Protein AF-A0A661XTK4-F1 (afdb_monomer_lite)

Radius of gyration: 31.0 Å; chains: 1; bounding box: 57×53×74 Å

Secondary structure (DSSP, 8-state):
----SS--HHHHHHHHHHHHHHHIIIIIIIHHHHH-----HHHHHHHHHHHHHHHH-HHHHHHHHHHHHHHHHHHHHHHHHHHHHHHIIIIIHHHHHHHHHHT--SS-------S----PPP---HHHHH---

pLDDT: mean 74.9, std 12.61, range [38.12, 97.19]

Structure (mmCIF, N/CA/C/O backbone):
data_AF-A0A661XTK4-F1
#
_entry.id   AF-A0A661XTK4-F1
#
loop_
_atom_site.group_PDB
_atom_site.id
_atom_site.type_symbol
_atom_site.label_atom_id
_atom_site.label_alt_id
_atom_site.label_comp_id
_atom_site.label_asym_id
_atom_site.label_entity_id
_atom_site.label_seq_id
_atom_site.pdbx_PDB_ins_code
_atom_site.Cartn_x
_atom_site.Cartn_y
_atom_site.Cartn_z
_atom_site.occupancy
_atom_site.B_iso_or_equiv
_atom_site.auth_seq_id
_atom_site.au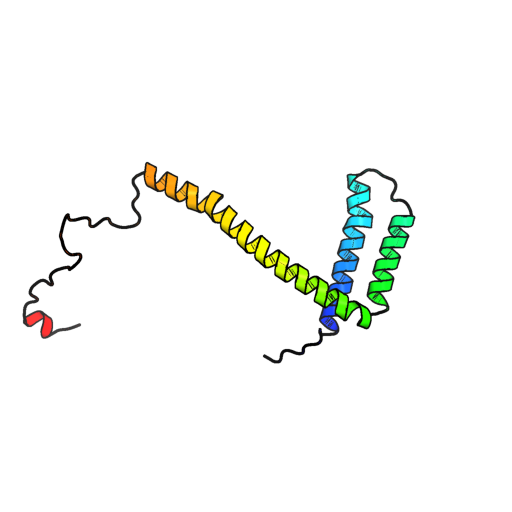th_comp_id
_atom_site.auth_asym_id
_atom_site.auth_atom_id
_atom_site.pdbx_PDB_model_num
ATOM 1 N N . MET A 1 1 ? -0.427 -26.730 -2.134 1.00 41.91 1 MET A N 1
ATOM 2 C CA . MET A 1 1 ? -0.250 -25.599 -3.071 1.00 41.91 1 MET A CA 1
ATOM 3 C C . MET A 1 1 ? 1.207 -25.591 -3.491 1.00 41.91 1 MET A C 1
ATOM 5 O O . MET A 1 1 ? 2.060 -25.278 -2.672 1.00 41.91 1 MET A O 1
ATOM 9 N N . ASN A 1 2 ? 1.489 -26.065 -4.704 1.00 38.12 2 ASN A N 1
ATOM 10 C CA . ASN A 1 2 ? 2.849 -26.241 -5.213 1.00 38.12 2 ASN A CA 1
ATOM 11 C C . ASN A 1 2 ? 3.473 -24.862 -5.453 1.00 38.12 2 ASN A C 1
ATOM 13 O O . ASN A 1 2 ? 3.114 -24.185 -6.412 1.00 38.12 2 ASN A O 1
ATOM 17 N N . GLN A 1 3 ? 4.364 -24.425 -4.564 1.00 47.53 3 GLN A N 1
ATOM 18 C CA . GLN A 1 3 ? 5.148 -23.215 -4.782 1.00 47.53 3 GLN A CA 1
ATOM 19 C C . GLN A 1 3 ? 6.305 -23.564 -5.716 1.00 47.53 3 GLN A C 1
ATOM 21 O O . GLN A 1 3 ? 7.330 -24.082 -5.279 1.00 47.53 3 GLN A O 1
ATOM 26 N N . ASN A 1 4 ? 6.129 -23.304 -7.011 1.00 53.16 4 ASN A N 1
ATOM 27 C CA . ASN A 1 4 ? 7.268 -23.193 -7.908 1.00 53.16 4 ASN A CA 1
ATOM 28 C C . ASN A 1 4 ? 8.043 -21.927 -7.502 1.00 53.16 4 ASN A C 1
ATOM 30 O O . ASN A 1 4 ? 7.471 -20.840 -7.532 1.00 53.16 4 ASN A O 1
ATOM 34 N N . PRO A 1 5 ? 9.334 -22.021 -7.140 1.00 64.12 5 PRO A N 1
ATOM 35 C CA . PRO A 1 5 ? 10.161 -20.860 -6.802 1.00 64.12 5 PRO A CA 1
ATOM 36 C C . PRO A 1 5 ? 10.541 -20.019 -8.033 1.00 64.12 5 PRO A C 1
ATOM 38 O O . PRO A 1 5 ? 11.329 -19.084 -7.914 1.00 64.12 5 PRO A O 1
ATOM 41 N N . LYS A 1 6 ? 10.008 -20.366 -9.211 1.00 63.50 6 LYS A N 1
ATOM 42 C CA . LYS A 1 6 ? 10.248 -19.694 -10.483 1.00 63.50 6 LYS A CA 1
ATOM 43 C C . LYS A 1 6 ? 8.930 -19.096 -10.978 1.00 63.50 6 LYS A C 1
ATOM 45 O O . LYS A 1 6 ? 7.940 -19.833 -11.008 1.00 63.50 6 LYS A O 1
ATOM 50 N N . PRO A 1 7 ? 8.902 -17.799 -11.321 1.00 66.44 7 PRO A N 1
ATOM 51 C CA . PRO A 1 7 ? 7.705 -17.155 -11.841 1.00 66.44 7 PRO A CA 1
ATOM 52 C C . PRO A 1 7 ? 7.249 -17.836 -13.133 1.00 66.44 7 PRO A C 1
ATOM 54 O O . PRO A 1 7 ? 8.074 -18.237 -13.956 1.00 66.44 7 PRO A O 1
ATOM 57 N N . ASP A 1 8 ? 5.934 -17.977 -13.295 1.00 76.50 8 ASP A N 1
ATOM 58 C CA . ASP A 1 8 ? 5.350 -18.540 -14.511 1.00 76.50 8 ASP A CA 1
ATOM 59 C C . ASP A 1 8 ? 5.594 -17.597 -15.703 1.00 76.50 8 ASP A C 1
ATOM 61 O O . ASP A 1 8 ? 5.536 -16.368 -15.568 1.00 76.50 8 ASP A O 1
ATOM 65 N N . GLU A 1 9 ? 5.842 -18.146 -16.896 1.00 72.88 9 GLU A N 1
ATOM 66 C CA . GLU A 1 9 ? 6.120 -17.334 -18.093 1.00 72.88 9 GLU A CA 1
ATOM 67 C C . GLU A 1 9 ? 4.966 -16.371 -18.410 1.00 72.88 9 GLU A C 1
ATOM 69 O O . GLU A 1 9 ? 5.175 -15.252 -18.889 1.00 72.88 9 GLU A O 1
ATOM 74 N N . THR A 1 10 ? 3.736 -16.782 -18.099 1.00 76.06 10 THR A N 1
ATOM 75 C CA . THR A 1 10 ? 2.532 -15.967 -18.269 1.00 76.06 10 THR A CA 1
ATOM 76 C C . THR A 1 10 ? 2.529 -14.744 -17.348 1.00 76.06 10 THR A C 1
ATOM 78 O O . THR A 1 10 ? 2.099 -13.663 -17.762 1.00 76.06 10 THR A O 1
ATOM 81 N N . GLU A 1 11 ? 3.007 -14.883 -16.108 1.00 75.38 11 GLU A N 1
ATOM 82 C CA . GLU A 1 11 ? 3.086 -13.781 -15.140 1.00 75.38 11 GLU A CA 1
ATOM 83 C C . GLU A 1 11 ? 4.139 -12.753 -15.552 1.00 75.38 11 GLU A C 1
ATOM 85 O O . GLU A 1 11 ? 3.863 -11.550 -15.527 1.00 75.38 11 GLU A O 1
ATOM 90 N N . LEU A 1 12 ? 5.301 -13.216 -16.022 1.00 76.56 12 LEU A N 1
ATOM 91 C CA . LEU A 1 12 ? 6.357 -12.353 -16.560 1.00 76.56 12 LEU A CA 1
ATOM 92 C C . LEU A 1 12 ? 5.865 -11.549 -17.774 1.00 76.56 12 LEU A C 1
ATOM 94 O O . LEU A 1 12 ? 6.093 -10.340 -17.848 1.00 76.56 12 LEU A O 1
ATOM 98 N N . ARG A 1 13 ? 5.128 -12.184 -18.698 1.00 75.88 13 ARG A N 1
ATOM 99 C CA . ARG A 1 13 ? 4.553 -11.507 -19.877 1.00 75.88 13 ARG A CA 1
ATOM 100 C C . ARG A 1 13 ? 3.505 -10.463 -19.496 1.00 75.88 13 ARG A C 1
ATOM 102 O O . ARG A 1 13 ? 3.535 -9.351 -20.021 1.00 75.88 13 ARG A O 1
ATOM 109 N N . LYS A 1 14 ? 2.597 -10.785 -18.568 1.00 80.25 14 LYS A N 1
ATOM 110 C CA . LYS A 1 14 ? 1.596 -9.827 -18.062 1.00 80.25 14 LYS A CA 1
ATOM 111 C C . LYS A 1 14 ? 2.261 -8.635 -17.379 1.00 80.25 14 LYS A C 1
ATOM 113 O O . LYS A 1 14 ? 1.860 -7.501 -17.624 1.00 80.25 14 LYS A O 1
ATOM 118 N N . PHE A 1 15 ? 3.293 -8.874 -16.571 1.00 77.88 15 PHE A N 1
ATOM 119 C CA . PHE A 1 15 ? 4.062 -7.813 -15.928 1.00 77.88 15 PHE A CA 1
ATOM 120 C C . PHE A 1 15 ? 4.764 -6.903 -16.947 1.00 77.88 15 PHE A C 1
ATOM 122 O O . PHE A 1 15 ? 4.691 -5.679 -16.826 1.00 77.88 15 PHE A O 1
ATOM 129 N N . ALA A 1 16 ? 5.392 -7.474 -17.97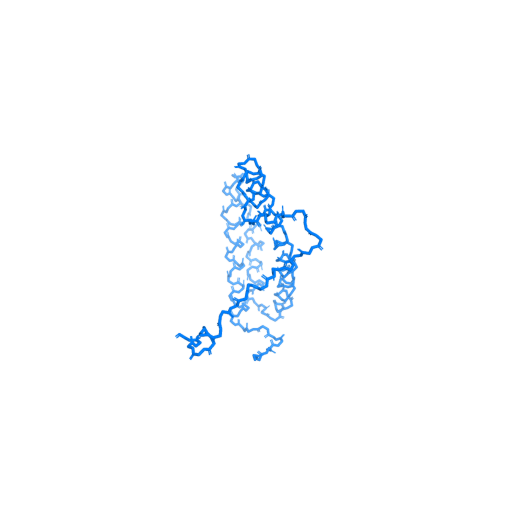8 1.00 75.06 16 ALA A N 1
ATOM 130 C CA . ALA A 1 16 ? 6.037 -6.703 -19.041 1.00 75.06 16 ALA A CA 1
ATOM 131 C C . ALA A 1 16 ? 5.025 -5.857 -19.839 1.00 75.06 16 ALA A C 1
ATOM 133 O O . ALA A 1 16 ? 5.269 -4.678 -20.084 1.00 75.06 16 ALA A O 1
ATOM 134 N N . LEU A 1 17 ? 3.854 -6.416 -20.172 1.00 80.25 17 LEU A N 1
ATOM 135 C CA . LEU A 1 17 ? 2.786 -5.687 -20.867 1.00 80.25 17 LEU A CA 1
ATOM 136 C C . LEU A 1 17 ? 2.204 -4.551 -20.017 1.00 80.25 17 LEU A C 1
ATOM 138 O O . LEU A 1 17 ? 2.061 -3.433 -20.506 1.00 80.25 17 LEU A O 1
ATOM 142 N N . LEU A 1 18 ? 1.893 -4.818 -18.744 1.00 82.25 18 LEU A N 1
ATOM 143 C CA . LEU A 1 18 ? 1.332 -3.817 -17.833 1.00 82.25 18 LEU A CA 1
ATOM 144 C C . LEU A 1 18 ? 2.328 -2.694 -17.538 1.00 82.25 18 LEU A C 1
ATOM 146 O O . LEU A 1 18 ? 1.951 -1.525 -17.569 1.00 82.25 18 LEU A O 1
ATOM 150 N N . SER A 1 19 ? 3.594 -3.031 -17.279 1.00 73.69 19 SER A N 1
ATOM 151 C CA . SER A 1 19 ? 4.634 -2.029 -17.025 1.00 73.69 19 SER A CA 1
ATOM 152 C C . SER A 1 19 ? 4.942 -1.208 -18.277 1.00 73.69 19 SER A C 1
ATOM 154 O O . SER A 1 19 ? 4.994 0.017 -18.191 1.00 73.69 19 SER A O 1
ATOM 156 N N . GLY A 1 20 ? 5.036 -1.841 -19.451 1.00 74.06 20 GLY A N 1
ATOM 157 C CA . GLY A 1 20 ? 5.172 -1.143 -20.730 1.00 74.06 20 GLY A CA 1
ATOM 158 C C . GLY A 1 20 ? 4.010 -0.183 -20.991 1.00 74.06 20 GLY A C 1
ATOM 159 O O . GLY A 1 20 ? 4.238 0.980 -21.321 1.00 74.06 20 GLY A O 1
ATOM 160 N N . PHE A 1 21 ? 2.771 -0.624 -20.760 1.00 83.44 21 PHE A N 1
ATOM 161 C CA . PHE A 1 21 ? 1.590 0.228 -20.901 1.00 83.44 21 PHE A CA 1
ATOM 162 C C . PHE A 1 21 ? 1.618 1.423 -19.938 1.00 83.44 21 PHE A C 1
ATOM 164 O O . PHE A 1 21 ? 1.390 2.553 -20.371 1.00 83.44 21 PHE A O 1
ATOM 171 N N . ILE A 1 22 ? 1.954 1.205 -18.659 1.00 78.75 22 ILE A N 1
ATOM 172 C CA . ILE A 1 22 ? 2.057 2.286 -17.665 1.00 78.75 22 ILE A CA 1
ATOM 173 C C . ILE A 1 22 ? 3.124 3.310 -18.070 1.00 78.75 22 ILE A C 1
ATOM 175 O O . ILE A 1 22 ? 2.904 4.511 -17.923 1.00 78.75 22 ILE A O 1
ATOM 179 N N . VAL A 1 23 ? 4.264 2.852 -18.599 1.00 74.00 23 VAL A N 1
ATOM 180 C CA . VAL A 1 23 ? 5.366 3.722 -19.027 1.00 74.00 23 VAL A CA 1
ATOM 181 C C . VAL A 1 23 ? 4.948 4.555 -20.234 1.00 74.00 23 VAL A C 1
ATOM 183 O O . VAL A 1 23 ? 5.151 5.767 -20.222 1.00 74.00 23 VAL A O 1
ATOM 186 N N . VAL A 1 24 ? 4.313 3.949 -21.241 1.00 75.62 24 VAL A N 1
ATOM 187 C CA . VAL A 1 24 ? 3.788 4.681 -22.406 1.00 75.62 24 VAL A CA 1
ATOM 188 C C . VAL A 1 24 ? 2.737 5.702 -21.978 1.00 75.62 24 VAL A C 1
ATOM 190 O O . VAL A 1 24 ? 2.770 6.843 -22.430 1.00 75.62 24 VAL A O 1
ATOM 193 N N . LEU A 1 25 ? 1.827 5.326 -21.081 1.00 81.19 25 LEU A N 1
ATOM 194 C CA . LEU A 1 25 ? 0.764 6.219 -20.634 1.00 81.19 25 LEU A CA 1
ATOM 195 C C . LEU A 1 25 ? 1.315 7.388 -19.807 1.00 81.19 25 LEU A C 1
ATOM 197 O O . LEU A 1 25 ? 0.956 8.533 -20.067 1.00 81.19 25 LEU A O 1
ATOM 201 N N . LEU A 1 26 ? 2.221 7.136 -18.858 1.00 73.88 26 LEU A N 1
ATOM 202 C CA . LEU A 1 26 ? 2.815 8.188 -18.028 1.00 73.88 26 LEU A CA 1
ATOM 203 C C . LEU A 1 26 ? 3.767 9.084 -18.822 1.00 73.88 26 LEU A C 1
ATOM 205 O O . LEU A 1 26 ? 3.603 10.301 -18.816 1.00 73.88 26 LEU A O 1
ATOM 209 N N . PHE A 1 27 ? 4.751 8.506 -19.509 1.00 69.56 27 PHE A N 1
ATOM 210 C CA . PHE A 1 27 ? 5.813 9.274 -20.167 1.00 69.56 27 PHE A CA 1
ATOM 211 C C . PHE A 1 27 ? 5.452 9.729 -21.582 1.00 69.56 27 PHE A C 1
ATOM 213 O O . PHE A 1 27 ? 5.951 10.759 -22.028 1.00 69.56 27 PHE A O 1
ATOM 220 N N . GLY A 1 28 ? 4.591 8.992 -22.284 1.00 68.12 28 GLY A N 1
ATOM 221 C CA . GLY A 1 28 ? 4.171 9.324 -23.646 1.00 68.12 28 GLY A CA 1
ATOM 222 C C . GLY A 1 28 ? 2.950 10.240 -23.716 1.00 68.12 28 GLY A C 1
ATOM 223 O O . GLY A 1 28 ? 2.842 11.008 -24.668 1.00 68.12 28 GLY A O 1
ATOM 224 N N . ILE A 1 29 ? 2.046 10.183 -22.730 1.00 70.56 29 ILE A N 1
ATOM 225 C CA . ILE A 1 29 ? 0.774 10.927 -22.766 1.00 70.56 29 ILE A CA 1
ATOM 226 C C . ILE A 1 29 ? 0.644 11.874 -21.573 1.00 70.56 29 ILE A C 1
ATOM 228 O O . ILE A 1 29 ? 0.506 13.079 -21.769 1.00 70.56 29 ILE A O 1
ATOM 232 N N . LEU A 1 30 ? 0.716 11.363 -20.340 1.00 74.75 30 LEU A N 1
ATOM 233 C CA . LEU A 1 30 ? 0.355 12.140 -19.153 1.00 74.75 30 LEU A CA 1
ATOM 234 C C . LEU A 1 30 ? 1.351 13.270 -18.854 1.00 74.75 30 LEU A C 1
ATOM 236 O O . LEU A 1 30 ? 0.932 14.397 -18.616 1.00 74.75 30 LEU A O 1
ATOM 240 N N . ILE A 1 31 ? 2.658 12.998 -18.896 1.00 69.50 31 ILE A N 1
ATOM 241 C CA . ILE A 1 31 ? 3.711 13.997 -18.643 1.00 69.50 31 ILE A CA 1
ATOM 242 C C . ILE A 1 31 ? 3.714 15.109 -19.707 1.00 69.50 31 ILE A C 1
ATOM 244 O O . ILE A 1 31 ? 3.703 16.278 -19.318 1.00 69.50 31 ILE A O 1
ATOM 248 N N . PRO A 1 32 ? 3.688 14.807 -21.021 1.00 70.19 32 PRO A N 1
ATOM 249 C CA . PRO A 1 32 ? 3.596 15.842 -22.051 1.00 70.19 32 PRO A CA 1
ATOM 250 C C . PRO A 1 32 ? 2.333 16.695 -21.927 1.00 70.19 32 PRO A C 1
ATOM 252 O O . PRO A 1 32 ? 2.389 17.901 -22.153 1.00 70.19 32 PRO A O 1
ATOM 255 N N . TRP A 1 33 ? 1.213 16.081 -21.527 1.00 70.19 33 TRP A N 1
ATOM 256 C CA . TRP A 1 33 ? -0.044 16.788 -21.298 1.00 70.19 33 TRP A CA 1
ATOM 257 C C . TRP A 1 33 ? 0.039 17.726 -20.092 1.00 70.19 33 TRP A C 1
ATO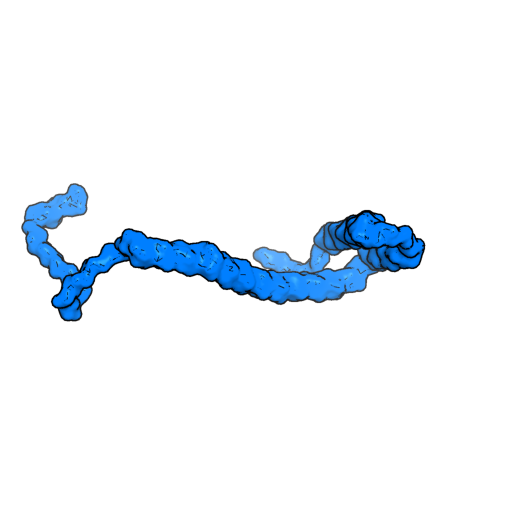M 259 O O . TRP A 1 33 ? -0.390 18.870 -20.179 1.00 70.19 33 TRP A O 1
ATOM 269 N N . ILE A 1 34 ? 0.585 17.263 -18.962 1.00 72.75 34 ILE A N 1
ATOM 270 C CA . ILE A 1 34 ? 0.584 18.039 -17.713 1.00 72.75 34 ILE A CA 1
ATOM 271 C C . ILE A 1 34 ? 1.591 19.199 -17.740 1.00 72.75 34 ILE A C 1
ATOM 273 O O . ILE A 1 34 ? 1.363 20.211 -17.084 1.00 72.75 34 ILE A O 1
ATOM 277 N N . PHE A 1 35 ? 2.706 19.052 -18.465 1.00 68.75 35 PHE A N 1
ATOM 278 C CA . PHE A 1 35 ? 3.785 20.044 -18.475 1.00 68.75 35 PHE A CA 1
ATOM 279 C C . PHE A 1 35 ? 3.784 20.963 -19.708 1.00 68.75 35 PHE A C 1
ATOM 281 O O . PHE A 1 35 ? 4.605 21.871 -19.752 1.00 68.75 35 PHE A O 1
ATOM 288 N N . GLU A 1 36 ? 2.917 20.743 -20.707 1.00 64.19 36 GLU A N 1
ATOM 289 C CA . GLU A 1 36 ? 2.898 21.477 -21.994 1.00 64.19 36 GLU A CA 1
ATOM 290 C C . GLU A 1 36 ? 4.271 21.563 -22.706 1.00 64.19 36 GLU A C 1
ATOM 292 O O . GLU A 1 36 ? 4.527 22.424 -23.549 1.00 64.19 36 GLU A O 1
ATOM 297 N N . ILE A 1 37 ? 5.187 20.641 -22.399 1.00 64.44 37 ILE A N 1
ATOM 298 C CA . ILE A 1 37 ? 6.505 20.555 -23.032 1.00 64.44 37 ILE A CA 1
ATOM 299 C C . ILE A 1 37 ? 6.374 19.667 -24.273 1.00 64.44 37 ILE A C 1
ATOM 301 O O . ILE A 1 37 ? 5.857 18.551 -24.190 1.00 64.44 37 ILE A O 1
ATOM 305 N N . LYS A 1 38 ? 6.900 20.113 -25.427 1.00 60.69 38 LYS A N 1
ATOM 306 C CA . LYS A 1 38 ? 7.109 19.232 -26.592 1.00 60.69 38 LYS A CA 1
ATOM 307 C C . LYS A 1 38 ? 7.962 18.055 -26.140 1.00 60.69 38 LYS A C 1
ATOM 309 O O . LYS A 1 38 ? 9.151 18.249 -25.905 1.00 60.69 38 LYS A O 1
ATOM 314 N N . ALA A 1 39 ? 7.359 16.875 -26.008 1.00 58.91 39 ALA A N 1
ATOM 315 C CA . ALA A 1 39 ? 8.034 15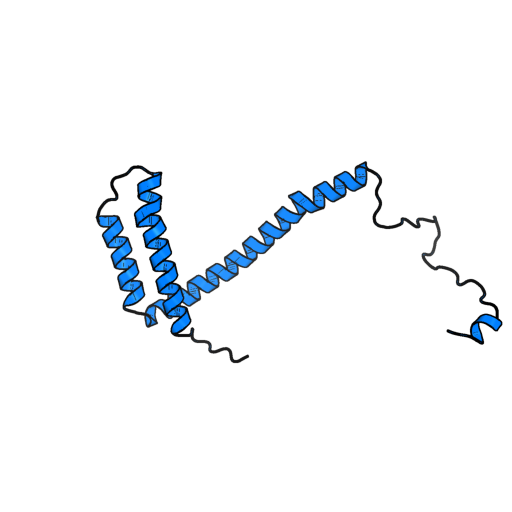.677 -25.527 1.00 58.91 39 ALA A CA 1
ATOM 316 C C . ALA A 1 39 ? 9.355 15.481 -26.297 1.00 58.91 39 ALA A C 1
ATOM 318 O O . ALA A 1 39 ? 9.308 15.196 -27.498 1.00 58.91 39 ALA A O 1
ATOM 319 N N . PRO A 1 40 ? 10.533 15.677 -25.672 1.00 66.50 40 PRO A N 1
ATOM 320 C CA . PRO A 1 40 ? 11.792 15.484 -26.372 1.00 66.50 40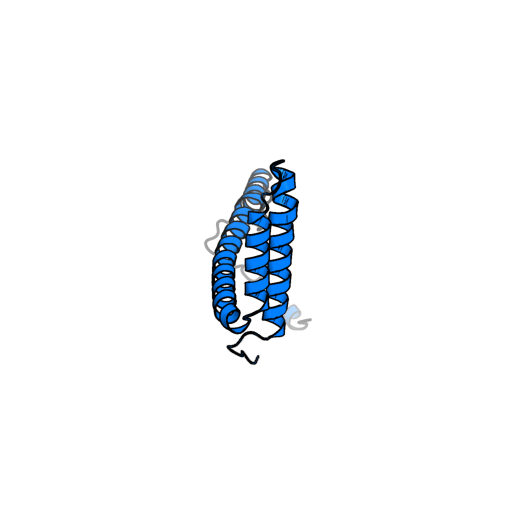 PRO A CA 1
ATOM 321 C C . PRO A 1 40 ? 11.868 14.043 -26.881 1.00 66.50 40 PRO A C 1
ATOM 323 O O . PRO A 1 40 ? 11.591 13.102 -26.139 1.00 66.50 40 PRO A O 1
ATOM 326 N N . LEU A 1 41 ? 12.266 13.866 -28.145 1.00 66.50 41 LEU A N 1
ATOM 327 C CA . LEU A 1 41 ? 12.385 12.556 -28.808 1.00 66.50 41 LEU A CA 1
ATOM 328 C C . LEU A 1 41 ? 13.214 11.551 -27.991 1.00 66.50 41 LEU A C 1
ATOM 330 O O . LEU A 1 41 ? 12.992 10.347 -28.069 1.00 66.50 41 LEU A O 1
ATOM 334 N N . TRP A 1 42 ? 14.133 12.037 -27.154 1.00 66.62 42 TRP A N 1
ATOM 335 C CA . TRP A 1 42 ? 14.932 11.191 -26.277 1.00 66.62 42 TRP A CA 1
ATOM 336 C C . TRP A 1 42 ? 14.108 10.469 -25.194 1.00 66.62 42 TRP A C 1
ATOM 338 O O . TRP A 1 42 ? 14.433 9.332 -24.868 1.00 66.62 42 TRP A O 1
ATOM 348 N N . LEU A 1 43 ? 12.996 11.043 -24.708 1.00 66.62 43 LEU A N 1
ATOM 349 C CA . LEU A 1 43 ? 12.066 10.349 -23.799 1.00 66.62 43 LEU A CA 1
ATOM 350 C C . LEU A 1 43 ? 11.393 9.157 -24.483 1.00 66.62 43 LEU A C 1
ATOM 352 O O . LEU A 1 43 ? 11.242 8.104 -23.868 1.00 66.62 43 LEU A O 1
ATOM 356 N N . TRP A 1 44 ? 11.047 9.296 -25.765 1.00 66.06 44 TRP A N 1
ATOM 357 C CA . TRP A 1 44 ? 10.517 8.194 -26.566 1.00 66.06 44 TRP A CA 1
ATOM 358 C C . TRP A 1 44 ? 11.563 7.102 -26.778 1.00 66.06 44 TRP A C 1
ATOM 360 O O . TRP A 1 44 ? 11.235 5.929 -26.651 1.00 66.06 44 TRP A O 1
ATOM 370 N N . VAL A 1 45 ? 12.827 7.465 -27.023 1.00 68.50 45 VAL A N 1
ATOM 371 C CA . VAL A 1 45 ? 13.933 6.497 -27.136 1.00 68.50 45 VAL A CA 1
ATOM 372 C C . VAL A 1 45 ? 14.176 5.771 -25.810 1.00 68.50 45 VAL A C 1
ATOM 374 O O . VAL A 1 45 ? 14.374 4.562 -25.818 1.00 68.50 45 VAL A O 1
ATOM 377 N N . ILE A 1 46 ? 14.109 6.465 -24.671 1.00 66.19 46 ILE A N 1
ATOM 378 C CA . ILE A 1 46 ? 14.254 5.856 -23.339 1.00 66.19 46 ILE A CA 1
ATOM 379 C C . ILE A 1 46 ? 13.090 4.904 -23.045 1.00 66.19 46 ILE A C 1
ATOM 381 O O . ILE A 1 46 ? 13.327 3.777 -22.610 1.00 66.19 46 ILE A O 1
ATOM 385 N N . ALA A 1 47 ? 11.852 5.315 -23.330 1.00 64.88 47 ALA A N 1
ATOM 386 C CA . ALA A 1 47 ? 10.673 4.467 -23.175 1.00 64.88 47 ALA A CA 1
ATOM 387 C C . ALA A 1 47 ? 10.742 3.234 -24.093 1.00 64.88 47 ALA A C 1
ATOM 389 O O . ALA A 1 47 ? 10.526 2.114 -23.634 1.00 64.88 47 ALA A O 1
ATOM 390 N N . LEU A 1 48 ? 11.117 3.418 -25.363 1.00 67.94 48 LEU A N 1
ATOM 391 C CA . LEU A 1 48 ? 11.264 2.335 -26.335 1.00 67.94 48 LEU A CA 1
ATOM 392 C C . LEU A 1 48 ? 12.399 1.376 -25.947 1.00 67.94 48 LEU A C 1
ATOM 394 O O . LEU A 1 48 ? 12.208 0.167 -26.020 1.00 67.94 48 LEU A O 1
ATOM 398 N N . CYS A 1 49 ? 13.542 1.888 -25.476 1.00 68.06 49 CYS A N 1
ATOM 399 C CA . CYS A 1 49 ? 14.633 1.071 -24.937 1.00 68.06 49 CYS A CA 1
ATOM 400 C C . CYS A 1 49 ? 14.170 0.246 -23.736 1.00 68.06 49 CYS A C 1
ATOM 402 O O . CYS A 1 49 ? 14.481 -0.938 -23.670 1.00 68.06 49 CYS A O 1
ATOM 404 N N . PHE A 1 50 ? 13.400 0.829 -22.813 1.00 64.88 50 PHE A N 1
ATOM 405 C CA . PHE A 1 50 ? 12.859 0.102 -21.660 1.00 64.88 50 PHE A CA 1
ATOM 406 C C . PHE A 1 50 ? 11.873 -0.998 -22.072 1.00 64.88 50 PHE A C 1
ATOM 408 O O . PHE A 1 50 ? 11.922 -2.103 -21.533 1.00 64.88 50 PHE A O 1
ATOM 415 N N . ILE A 1 51 ? 11.010 -0.720 -23.051 1.00 63.34 51 ILE A N 1
ATOM 416 C CA . ILE A 1 51 ? 10.037 -1.681 -23.590 1.00 63.34 51 ILE A CA 1
ATOM 417 C C . ILE A 1 51 ? 10.747 -2.818 -24.334 1.00 63.34 51 ILE A C 1
ATOM 419 O O . ILE A 1 51 ? 10.444 -3.986 -24.101 1.00 63.34 51 ILE A O 1
ATOM 423 N N . LEU A 1 52 ? 11.720 -2.495 -25.192 1.00 65.12 52 LEU A N 1
ATOM 424 C CA . LEU A 1 52 ? 12.522 -3.479 -25.925 1.00 65.12 52 LEU A CA 1
ATOM 425 C C . LEU A 1 52 ? 13.359 -4.334 -24.969 1.00 65.12 52 LEU A C 1
ATOM 427 O O . LEU A 1 52 ? 13.384 -5.554 -25.106 1.00 65.12 52 LEU A O 1
ATOM 431 N N . TRP A 1 53 ? 13.970 -3.730 -23.950 1.00 63.12 53 TRP A N 1
ATOM 432 C CA . TRP A 1 53 ? 14.686 -4.466 -22.907 1.00 63.12 53 TRP A CA 1
ATOM 433 C C . TRP A 1 53 ? 13.748 -5.395 -22.123 1.00 63.12 53 TRP A C 1
ATOM 435 O O . TRP A 1 53 ? 14.099 -6.545 -21.854 1.00 63.12 53 TRP A O 1
ATOM 445 N N . GLY A 1 54 ? 12.535 -4.928 -21.811 1.00 59.75 54 GLY A N 1
ATOM 446 C CA . GLY A 1 54 ? 11.484 -5.726 -21.177 1.00 59.75 54 GLY A CA 1
ATOM 447 C C . GLY A 1 54 ? 10.975 -6.889 -22.034 1.00 59.75 54 GLY A C 1
ATOM 448 O O . GLY A 1 54 ? 10.601 -7.926 -21.492 1.00 59.75 54 GLY A O 1
ATOM 449 N N . ALA A 1 55 ? 10.988 -6.745 -23.361 1.00 60.41 55 ALA A N 1
ATOM 450 C CA . ALA A 1 55 ? 10.485 -7.747 -24.299 1.00 60.41 55 ALA A CA 1
ATOM 451 C C . ALA A 1 55 ? 11.531 -8.804 -24.707 1.00 60.41 55 ALA A C 1
ATOM 453 O O . ALA A 1 55 ? 11.165 -9.948 -24.967 1.00 60.41 55 ALA A O 1
ATOM 454 N N . ILE A 1 56 ? 12.818 -8.443 -24.779 1.00 60.88 56 ILE A N 1
ATOM 455 C CA . ILE A 1 56 ? 13.858 -9.285 -25.403 1.00 60.88 56 ILE A CA 1
ATOM 456 C C . ILE A 1 56 ? 14.493 -10.285 -24.415 1.00 60.88 56 ILE A C 1
ATOM 458 O O . ILE A 1 56 ? 14.944 -11.349 -24.835 1.00 60.88 56 ILE A O 1
ATOM 462 N N . LEU A 1 57 ? 14.518 -9.999 -23.104 1.00 56.88 57 LEU A N 1
ATOM 463 C CA . LEU A 1 57 ? 15.231 -10.820 -22.105 1.00 56.88 57 LEU A CA 1
ATOM 464 C C . LEU A 1 57 ? 14.361 -11.160 -20.872 1.00 56.88 57 LEU A C 1
ATOM 466 O O . LEU A 1 57 ? 14.600 -10.633 -19.780 1.00 56.88 57 LEU A O 1
ATOM 470 N N . PRO A 1 58 ? 13.401 -12.103 -20.986 1.00 57.75 58 PRO A N 1
ATOM 471 C CA . PRO A 1 58 ? 12.569 -12.543 -19.856 1.00 57.75 58 PRO A CA 1
ATOM 472 C C . PRO A 1 58 ? 13.393 -13.127 -18.691 1.00 57.75 58 PRO A C 1
ATOM 474 O O . PRO A 1 58 ? 13.014 -13.001 -17.530 1.00 57.75 58 PRO A O 1
ATOM 477 N N . MET A 1 59 ? 14.569 -13.692 -18.982 1.00 56.94 59 MET A N 1
ATOM 478 C CA . MET A 1 59 ? 15.445 -14.332 -17.991 1.00 56.94 59 MET A CA 1
ATOM 479 C C . MET A 1 59 ? 16.226 -13.332 -17.116 1.00 56.94 59 MET A C 1
ATOM 481 O O . MET A 1 59 ? 16.580 -13.640 -15.981 1.00 56.94 59 MET A O 1
ATOM 485 N N . SER A 1 60 ? 16.461 -12.107 -17.605 1.00 61.81 60 SER A N 1
ATOM 486 C CA . SER A 1 60 ? 16.963 -11.001 -16.770 1.00 61.81 60 SER A CA 1
ATOM 487 C C . SER A 1 60 ? 15.824 -10.359 -15.969 1.00 61.81 60 SER A C 1
ATOM 489 O O . SER A 1 60 ? 16.004 -9.978 -14.806 1.00 61.81 60 SER A O 1
ATOM 491 N N . LEU A 1 61 ? 14.624 -10.323 -16.563 1.00 63.03 61 LEU A N 1
ATOM 492 C CA . LEU A 1 61 ? 13.408 -9.834 -15.922 1.00 63.03 61 LEU A CA 1
ATOM 493 C C . LEU A 1 61 ? 12.992 -10.667 -14.714 1.00 63.03 61 LEU A C 1
ATOM 495 O O . LEU A 1 61 ? 12.409 -10.096 -13.807 1.00 63.03 61 LEU A O 1
ATOM 499 N N . GLU A 1 62 ? 13.325 -11.956 -14.641 1.00 67.00 62 GLU A N 1
ATOM 500 C CA . GLU A 1 62 ? 13.022 -12.790 -13.469 1.00 67.00 62 GLU A CA 1
ATOM 501 C C . GLU A 1 62 ? 13.570 -12.176 -12.169 1.00 67.00 62 GLU A C 1
ATOM 503 O O . GLU A 1 62 ? 12.834 -12.002 -11.196 1.00 67.00 62 GLU A O 1
ATOM 508 N N . ARG A 1 63 ? 14.845 -11.757 -12.148 1.00 70.94 63 ARG A N 1
ATOM 509 C CA . ARG A 1 63 ? 15.434 -11.127 -10.952 1.00 70.94 63 ARG A CA 1
ATOM 510 C C . ARG A 1 63 ? 14.803 -9.775 -10.650 1.00 70.94 63 ARG A C 1
ATOM 512 O O . ARG A 1 63 ? 14.553 -9.480 -9.484 1.00 70.94 63 ARG A O 1
ATOM 519 N N . ILE A 1 64 ? 14.544 -8.971 -11.680 1.00 76.00 64 ILE A N 1
ATOM 520 C CA . ILE A 1 64 ? 13.935 -7.642 -11.540 1.00 76.00 64 ILE A CA 1
ATOM 521 C C . ILE A 1 64 ? 12.499 -7.768 -11.025 1.00 76.00 64 ILE A C 1
ATOM 523 O O . ILE A 1 64 ? 12.132 -7.070 -10.089 1.00 76.00 64 ILE A O 1
ATOM 527 N N . TYR A 1 65 ? 11.718 -8.696 -11.573 1.00 76.31 65 TYR A N 1
ATOM 528 C CA . TYR A 1 65 ? 10.357 -9.023 -11.163 1.00 76.31 65 TYR A CA 1
ATOM 529 C C . TYR A 1 65 ? 10.313 -9.469 -9.701 1.00 76.31 65 TYR A C 1
ATOM 531 O O . TYR A 1 65 ? 9.535 -8.930 -8.916 1.00 76.31 65 TYR A O 1
ATOM 539 N N . LEU A 1 66 ? 11.200 -10.382 -9.294 1.00 77.88 66 LEU A N 1
ATOM 540 C CA . LEU A 1 66 ? 11.285 -10.823 -7.900 1.00 77.88 66 LEU A CA 1
ATOM 541 C C . LEU A 1 66 ? 11.667 -9.674 -6.952 1.00 77.88 66 LEU A C 1
ATOM 543 O O . LEU A 1 66 ? 11.138 -9.586 -5.842 1.00 77.88 66 LEU A O 1
ATOM 547 N N . LEU A 1 67 ? 12.567 -8.781 -7.372 1.00 82.25 67 LEU A N 1
ATOM 548 C CA . LEU A 1 67 ? 12.955 -7.602 -6.592 1.00 82.25 67 LEU A CA 1
ATOM 549 C C . LEU A 1 67 ? 11.796 -6.598 -6.503 1.00 82.25 67 LEU A C 1
ATOM 551 O O . LEU A 1 67 ? 11.500 -6.092 -5.421 1.00 82.25 67 LEU A O 1
ATOM 555 N N . TRP A 1 68 ? 11.081 -6.389 -7.607 1.00 82.19 68 TRP A N 1
ATOM 556 C CA . TRP A 1 68 ? 9.902 -5.534 -7.682 1.00 82.19 68 TRP A CA 1
ATOM 557 C C . TRP A 1 68 ? 8.771 -6.040 -6.786 1.00 82.19 68 TRP A C 1
ATOM 559 O O . TRP A 1 68 ? 8.196 -5.268 -6.021 1.00 82.19 68 TRP A O 1
ATOM 569 N N . ILE A 1 69 ? 8.503 -7.348 -6.795 1.00 84.50 69 ILE A N 1
ATOM 570 C CA . ILE A 1 69 ? 7.534 -7.966 -5.885 1.00 84.50 69 ILE A CA 1
ATOM 571 C C . ILE A 1 69 ? 7.963 -7.804 -4.430 1.00 84.50 69 ILE A C 1
ATOM 573 O O . ILE A 1 69 ? 7.134 -7.441 -3.598 1.00 84.50 69 ILE A O 1
ATOM 577 N N . LYS A 1 70 ? 9.244 -8.013 -4.098 1.00 85.69 70 LYS A N 1
ATOM 578 C CA . LYS A 1 70 ? 9.739 -7.785 -2.729 1.00 85.69 70 LYS A CA 1
ATOM 579 C C . LYS A 1 70 ? 9.493 -6.349 -2.272 1.00 85.69 70 LYS A C 1
ATOM 581 O O . LYS A 1 70 ? 9.028 -6.149 -1.151 1.00 85.69 70 LYS A O 1
ATOM 586 N N . ILE A 1 71 ? 9.757 -5.371 -3.137 1.00 87.69 71 ILE A N 1
ATOM 587 C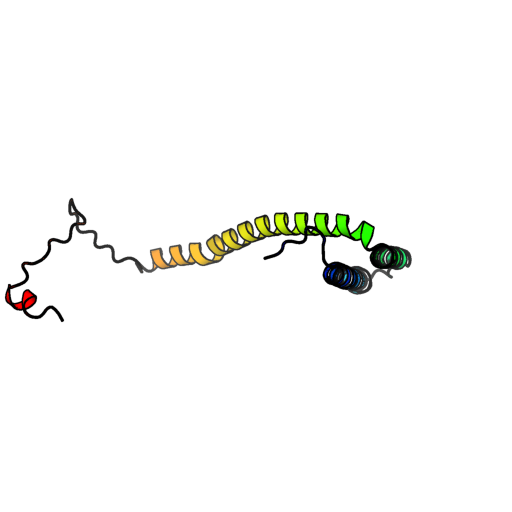 CA . ILE A 1 71 ? 9.456 -3.961 -2.861 1.00 87.69 71 ILE A CA 1
ATOM 588 C C . ILE A 1 71 ? 7.949 -3.772 -2.665 1.00 87.69 71 ILE A C 1
ATOM 590 O O . ILE A 1 71 ? 7.545 -3.170 -1.674 1.00 87.69 71 ILE A O 1
ATOM 594 N N . GLY A 1 72 ? 7.117 -4.336 -3.542 1.00 88.56 72 GLY A N 1
ATOM 595 C CA . GLY A 1 72 ? 5.659 -4.275 -3.429 1.00 88.56 72 GLY A CA 1
ATOM 596 C C . GLY A 1 72 ? 5.131 -4.851 -2.112 1.00 88.56 72 GLY A C 1
ATOM 597 O O . GLY A 1 72 ? 4.253 -4.258 -1.491 1.00 88.56 72 GLY A O 1
ATOM 598 N N . ILE A 1 73 ? 5.709 -5.952 -1.627 1.00 88.88 73 ILE A N 1
ATOM 599 C CA . ILE A 1 73 ? 5.356 -6.555 -0.333 1.00 88.88 73 ILE A CA 1
ATOM 600 C C . ILE A 1 73 ? 5.738 -5.630 0.830 1.00 88.88 73 ILE A C 1
ATOM 602 O O . ILE A 1 73 ? 4.948 -5.447 1.757 1.00 88.88 73 ILE A O 1
ATOM 606 N N . ILE A 1 74 ? 6.933 -5.033 0.800 1.00 92.00 74 ILE A N 1
ATOM 607 C CA . ILE A 1 74 ? 7.368 -4.075 1.831 1.00 92.00 74 ILE A CA 1
ATOM 608 C C . ILE A 1 74 ? 6.449 -2.853 1.830 1.00 92.00 74 ILE A C 1
ATOM 610 O O . ILE A 1 74 ? 5.978 -2.431 2.887 1.00 92.00 74 ILE A O 1
ATOM 614 N N . LEU A 1 75 ? 6.146 -2.326 0.645 1.00 92.06 75 LEU A N 1
ATOM 615 C CA . LEU A 1 75 ? 5.259 -1.186 0.483 1.00 92.06 75 LEU A CA 1
ATOM 616 C C . LEU A 1 75 ? 3.850 -1.514 0.987 1.00 92.06 75 LEU A C 1
ATOM 618 O O . LEU A 1 75 ? 3.285 -0.733 1.739 1.00 92.06 75 LEU A O 1
ATOM 622 N N . SER A 1 76 ? 3.329 -2.704 0.682 1.00 91.62 76 SER A N 1
ATOM 623 C CA . SER A 1 76 ? 2.028 -3.178 1.165 1.00 91.62 76 SER A CA 1
ATOM 624 C C . SER A 1 76 ? 1.951 -3.228 2.694 1.00 91.62 76 SER A C 1
ATOM 626 O O . SER A 1 76 ? 0.934 -2.823 3.261 1.00 91.62 76 SER A O 1
ATOM 628 N N . LYS A 1 77 ? 3.023 -3.636 3.388 1.00 92.00 77 LYS A N 1
ATOM 629 C CA . LYS A 1 77 ? 3.068 -3.579 4.862 1.00 92.00 77 LYS A CA 1
ATOM 630 C C . LYS A 1 77 ? 2.925 -2.148 5.376 1.00 92.00 77 LYS A C 1
ATOM 632 O O . LYS A 1 77 ? 2.161 -1.906 6.309 1.00 92.00 77 LYS A O 1
ATOM 637 N N . ILE A 1 78 ? 3.628 -1.208 4.747 1.00 94.69 78 ILE A N 1
ATOM 638 C CA . ILE A 1 78 ? 3.575 0.211 5.109 1.00 94.69 78 ILE A CA 1
ATOM 639 C C . ILE A 1 78 ? 2.183 0.777 4.811 1.00 94.69 78 ILE A C 1
ATOM 641 O O . ILE A 1 78 ? 1.565 1.374 5.688 1.00 94.69 78 ILE A O 1
ATOM 645 N N . THR A 1 79 ? 1.647 0.535 3.613 1.00 94.62 79 THR A N 1
ATOM 646 C CA . THR A 1 79 ? 0.304 0.966 3.212 1.00 94.62 79 THR A CA 1
ATOM 647 C C . THR A 1 79 ? -0.759 0.417 4.151 1.00 94.62 79 THR A C 1
ATOM 649 O O . THR A 1 79 ? -1.626 1.171 4.566 1.00 94.62 79 THR A O 1
ATOM 652 N N . THR A 1 80 ? -0.684 -0.856 4.539 1.00 95.19 80 THR A N 1
ATOM 653 C CA . THR A 1 80 ? -1.658 -1.456 5.462 1.00 95.19 80 THR A CA 1
ATOM 654 C C . THR A 1 80 ? -1.635 -0.754 6.818 1.00 95.19 80 THR A C 1
ATOM 656 O O . THR A 1 80 ? -2.693 -0.429 7.354 1.00 95.19 80 THR A O 1
ATOM 659 N N . LEU A 1 81 ? -0.444 -0.458 7.350 1.00 94.88 81 LEU A N 1
ATOM 660 C CA . LEU A 1 81 ? -0.299 0.270 8.612 1.00 94.88 81 LEU A CA 1
ATOM 661 C C . LEU A 1 81 ? -0.832 1.706 8.508 1.00 94.88 81 LEU A C 1
ATOM 663 O O . LEU A 1 81 ? -1.555 2.155 9.395 1.00 94.88 81 LEU A O 1
ATOM 667 N N . ILE A 1 82 ? -0.512 2.406 7.418 1.00 96.56 82 ILE A N 1
ATOM 668 C CA . ILE A 1 82 ? -0.979 3.775 7.170 1.00 96.56 82 ILE A CA 1
ATOM 669 C C . ILE A 1 82 ? -2.496 3.803 6.999 1.00 96.56 82 ILE A C 1
ATOM 671 O O . ILE A 1 82 ? -3.155 4.608 7.644 1.00 96.56 82 ILE A O 1
ATOM 675 N N . VAL A 1 83 ? -3.061 2.933 6.160 1.00 96.50 83 VAL A N 1
ATOM 676 C CA . VAL A 1 83 ? -4.505 2.874 5.893 1.00 96.50 83 VAL A CA 1
ATOM 677 C C . VAL A 1 83 ? -5.264 2.530 7.167 1.00 96.50 83 VAL A C 1
ATOM 679 O O . VAL A 1 83 ? -6.247 3.197 7.474 1.00 96.50 83 VAL A O 1
ATOM 682 N N . LEU A 1 84 ? -4.799 1.544 7.940 1.00 96.31 84 LEU A N 1
ATOM 683 C CA . LEU A 1 84 ? -5.438 1.180 9.203 1.00 96.31 84 LEU A CA 1
ATOM 684 C C . LEU A 1 84 ? -5.331 2.307 10.237 1.00 96.31 84 LEU A C 1
ATOM 686 O O . LEU A 1 84 ? -6.318 2.622 10.899 1.00 96.31 84 LEU A O 1
ATOM 690 N N . GLY A 1 85 ? -4.161 2.940 10.353 1.00 96.75 85 GLY A N 1
ATOM 691 C CA . GLY A 1 85 ? -3.962 4.090 11.232 1.00 96.75 85 GLY A CA 1
ATOM 692 C C . GLY A 1 85 ? -4.860 5.264 10.841 1.00 96.75 85 GLY A C 1
ATOM 693 O O . GLY A 1 85 ? -5.555 5.822 11.687 1.00 96.75 85 GLY A O 1
ATOM 694 N N . LEU A 1 86 ? -4.917 5.593 9.552 1.00 97.19 86 LEU A N 1
ATOM 695 C CA . LEU A 1 86 ? -5.770 6.651 9.025 1.00 97.19 86 LEU A CA 1
ATOM 696 C C . LEU A 1 86 ? -7.248 6.336 9.259 1.00 97.19 86 LEU A C 1
ATOM 698 O O . LEU A 1 86 ? -7.984 7.197 9.725 1.00 97.19 86 LEU A O 1
ATOM 702 N N . PHE A 1 87 ? -7.682 5.104 8.994 1.00 97.12 87 PHE A N 1
ATOM 703 C CA . PHE A 1 87 ? -9.051 4.670 9.254 1.00 97.12 87 PHE A CA 1
ATOM 704 C C . PHE A 1 87 ? -9.402 4.786 10.740 1.00 97.12 87 PHE A C 1
ATOM 706 O O . PHE A 1 87 ? -10.469 5.285 11.095 1.00 97.12 87 PHE A O 1
ATOM 713 N N . PHE A 1 88 ? -8.487 4.393 11.628 1.00 96.19 88 PHE A N 1
ATOM 714 C CA . PHE A 1 88 ? -8.687 4.561 13.059 1.00 96.19 88 PHE A CA 1
ATOM 715 C C . PHE A 1 88 ? -8.844 6.039 13.433 1.00 96.19 88 PHE A C 1
ATOM 717 O O . PHE A 1 88 ? -9.828 6.393 14.073 1.00 96.19 88 PHE A O 1
ATOM 724 N N . TYR A 1 89 ? -7.931 6.913 13.007 1.00 96.06 89 TYR A N 1
ATOM 725 C CA . TYR A 1 89 ? -7.960 8.325 13.399 1.00 96.06 89 TYR A CA 1
ATOM 726 C C . TYR A 1 89 ? -9.047 9.154 12.705 1.00 96.06 89 TYR A C 1
ATOM 728 O O . TYR A 1 89 ? -9.560 10.088 13.316 1.00 96.06 89 TYR A O 1
ATOM 736 N N . LEU A 1 90 ? -9.414 8.835 11.462 1.00 96.81 90 LEU A N 1
ATOM 737 C CA . LEU A 1 90 ? -10.438 9.568 10.710 1.00 96.81 90 LEU A CA 1
ATOM 738 C C . LEU A 1 90 ? -11.852 9.034 10.920 1.00 96.81 90 LEU A C 1
ATOM 740 O O . LEU A 1 90 ? -12.802 9.792 10.754 1.00 96.81 90 LEU A O 1
ATOM 744 N N . VAL A 1 91 ? -12.013 7.751 11.248 1.00 95.12 91 VAL A N 1
ATOM 745 C CA . VAL A 1 91 ? -13.337 7.124 11.367 1.00 95.12 91 VAL A CA 1
ATOM 746 C C . VAL A 1 91 ? -13.595 6.697 12.803 1.00 95.12 91 VAL A C 1
ATOM 748 O O . VAL A 1 91 ? -14.479 7.244 13.458 1.00 95.12 91 VAL A O 1
ATOM 751 N N . LEU A 1 92 ? -12.817 5.752 13.333 1.00 94.94 92 LEU A N 1
ATOM 752 C CA . LEU A 1 92 ? -13.124 5.145 14.635 1.00 94.94 92 LEU A CA 1
ATOM 753 C C . LEU A 1 92 ? -12.968 6.128 15.804 1.00 94.94 92 LEU A C 1
ATOM 755 O O . LEU A 1 92 ? -13.813 6.169 16.698 1.00 94.94 92 LEU A O 1
ATOM 759 N N . PHE A 1 93 ? -11.914 6.938 15.790 1.00 95.06 93 PHE A N 1
ATOM 760 C CA . PHE A 1 93 ? -11.607 7.917 16.824 1.00 95.06 93 PHE A CA 1
ATOM 761 C C . PHE A 1 93 ? -12.679 9.015 16.942 1.00 95.06 93 PHE A C 1
ATOM 763 O O . PHE A 1 93 ? -13.212 9.184 18.043 1.00 95.06 93 PHE A O 1
ATOM 770 N N . PRO A 1 94 ? -13.077 9.727 15.865 1.00 93.88 94 PRO A N 1
ATOM 771 C CA . PRO A 1 94 ? -14.136 10.724 15.963 1.00 93.88 94 PRO A CA 1
ATOM 772 C C . PRO A 1 94 ? -15.486 10.092 16.289 1.00 93.88 94 PRO A C 1
ATOM 774 O O . PRO A 1 94 ? -16.222 10.665 17.085 1.00 93.88 94 PRO A O 1
ATOM 777 N N . VAL A 1 95 ? -15.793 8.894 15.774 1.00 92.62 95 VAL A N 1
ATOM 778 C CA . VAL A 1 95 ? -17.007 8.164 16.172 1.00 92.62 95 VAL A CA 1
ATOM 779 C C . VAL A 1 95 ? -17.012 7.922 17.683 1.00 92.62 95 VAL A C 1
ATOM 781 O O . VAL A 1 95 ? -17.981 8.278 18.347 1.00 92.62 95 VAL A O 1
ATOM 784 N N . GLY A 1 96 ? -15.921 7.415 18.263 1.00 89.69 96 GLY A N 1
ATOM 785 C CA . GLY A 1 96 ? -15.815 7.211 19.711 1.00 89.69 96 GLY A CA 1
ATOM 786 C C . GLY A 1 96 ? -15.973 8.502 20.524 1.00 89.69 96 GLY A C 1
ATOM 787 O O . GLY A 1 96 ? -16.640 8.503 21.562 1.00 89.69 96 GLY A O 1
ATOM 788 N N . ILE A 1 97 ? -15.417 9.617 20.038 1.00 91.31 97 ILE A N 1
ATOM 789 C CA . ILE A 1 97 ? -15.594 10.941 20.653 1.00 91.31 97 ILE A CA 1
ATOM 790 C C . ILE A 1 97 ? -17.062 11.375 20.602 1.00 91.31 97 ILE A C 1
ATOM 792 O O . ILE A 1 97 ? -17.619 11.764 21.630 1.00 91.31 97 ILE A O 1
ATOM 796 N N . ILE A 1 98 ? -17.707 11.273 19.439 1.00 91.56 98 ILE A N 1
ATOM 797 C CA . ILE A 1 98 ? -19.120 11.626 19.253 1.00 91.56 98 ILE A CA 1
ATOM 798 C C . ILE A 1 98 ? -20.004 10.787 20.179 1.00 91.56 98 ILE A C 1
ATOM 800 O O . ILE A 1 98 ? -20.886 11.333 20.842 1.00 91.56 98 ILE A O 1
ATOM 804 N N . MET A 1 99 ? -19.745 9.482 20.291 1.00 87.75 99 MET A N 1
ATOM 805 C CA . MET A 1 99 ? -20.478 8.590 21.197 1.00 87.75 99 MET A CA 1
ATOM 806 C C . MET A 1 99 ? -20.290 8.972 22.667 1.00 87.75 99 MET A C 1
ATOM 808 O O . MET A 1 99 ? -21.241 8.928 23.448 1.00 87.75 99 MET A O 1
ATOM 812 N N . ARG A 1 100 ? -19.083 9.412 23.046 1.00 83.94 100 ARG A N 1
ATOM 813 C CA . ARG A 1 100 ? -18.808 9.911 24.398 1.00 83.94 100 ARG A CA 1
ATOM 814 C C . ARG A 1 100 ? -19.584 11.193 24.705 1.00 83.94 100 ARG A C 1
ATOM 816 O O . ARG A 1 100 ? -20.071 11.326 25.824 1.00 83.94 100 ARG A O 1
ATOM 823 N N . PHE A 1 101 ? -19.722 12.103 23.739 1.00 86.81 101 PHE A N 1
ATOM 824 C CA . PHE A 1 101 ? -20.511 13.331 23.905 1.00 86.81 101 PHE A CA 1
ATOM 825 C C . PHE A 1 101 ? -22.023 13.087 23.896 1.00 86.81 101 PHE A C 1
ATOM 827 O O . PHE A 1 101 ? -22.743 13.716 24.663 1.00 86.81 101 PHE A O 1
ATOM 834 N N . THR A 1 102 ? -22.512 12.160 23.072 1.00 85.56 102 THR A N 1
ATOM 835 C CA . THR A 1 102 ? -23.946 11.817 22.993 1.00 85.56 102 THR A CA 1
ATOM 836 C C . THR A 1 102 ? -24.413 10.881 24.110 1.00 85.56 102 THR A C 1
ATOM 838 O O . THR A 1 102 ? -25.601 10.590 24.205 1.00 85.56 102 THR A O 1
ATOM 841 N N . GLY A 1 103 ? -23.508 10.403 24.971 1.00 73.44 103 GLY A N 1
ATOM 842 C CA . GLY A 1 103 ? -23.848 9.507 26.079 1.00 73.44 103 GLY A CA 1
ATOM 843 C C . GLY A 1 103 ? -24.262 8.097 25.639 1.00 73.44 103 GLY A C 1
ATOM 844 O O . GLY A 1 103 ? -24.694 7.299 26.471 1.00 73.44 103 GLY A O 1
ATOM 845 N N . HIS A 1 104 ? -24.110 7.760 24.355 1.00 70.38 104 HIS A N 1
ATOM 846 C CA . HIS A 1 104 ? -24.391 6.426 23.839 1.00 70.38 104 HIS A CA 1
ATOM 847 C C . HIS A 1 104 ? -23.283 5.458 24.260 1.00 70.38 104 HIS A C 1
ATOM 849 O O . HIS A 1 104 ? -22.216 5.380 23.651 1.00 70.38 104 HIS A O 1
ATOM 855 N N . VAL A 1 105 ? -23.548 4.685 25.311 1.00 66.00 105 VAL A N 1
ATOM 856 C CA . VAL A 1 105 ? -22.659 3.606 25.743 1.00 66.00 105 VAL A CA 1
ATOM 857 C C . VAL A 1 105 ? -23.064 2.318 25.020 1.00 66.00 105 VAL A C 1
ATOM 859 O O . VAL A 1 105 ? -24.105 1.743 25.320 1.00 66.00 105 VAL A O 1
ATOM 862 N N . LEU A 1 106 ? -22.242 1.847 24.072 1.00 67.00 106 LEU A N 1
ATOM 863 C CA . LEU A 1 106 ? -22.464 0.562 23.377 1.00 67.00 106 LEU A CA 1
ATOM 864 C C . LEU A 1 106 ? -22.416 -0.637 24.330 1.00 67.00 106 LEU A C 1
ATOM 866 O O . LEU A 1 106 ? -23.071 -1.651 24.110 1.00 67.00 106 LEU A O 1
ATOM 870 N N . MET A 1 107 ? -21.632 -0.519 25.399 1.00 66.69 107 MET A N 1
ATOM 871 C CA . MET A 1 107 ? -21.548 -1.521 26.450 1.00 66.69 107 MET A CA 1
ATOM 872 C C . MET A 1 107 ? -22.427 -1.099 27.622 1.00 66.69 107 MET A C 1
ATOM 874 O O . MET A 1 107 ? -22.181 -0.073 28.252 1.00 66.69 107 MET A O 1
ATOM 878 N N . ARG A 1 108 ? -23.434 -1.903 27.968 1.00 62.16 108 ARG A N 1
ATOM 879 C CA . ARG A 1 108 ? -24.232 -1.695 29.182 1.00 62.16 108 ARG A CA 1
ATOM 880 C C . ARG A 1 108 ? -23.287 -1.694 30.389 1.00 62.16 108 ARG A C 1
ATOM 882 O O . ARG A 1 108 ? -22.837 -2.752 30.820 1.00 62.16 108 ARG A O 1
ATOM 889 N N . LYS A 1 109 ? -22.969 -0.518 30.944 1.00 61.62 109 LYS A N 1
ATOM 890 C CA . LYS A 1 109 ? -22.259 -0.416 32.224 1.00 61.62 109 LYS A CA 1
ATOM 891 C C . LYS A 1 109 ? -23.191 -0.941 33.311 1.00 61.62 109 LYS A C 1
ATOM 893 O O . LYS A 1 109 ? -23.950 -0.182 33.902 1.00 61.62 109 LYS A O 1
ATOM 898 N N . LYS A 1 110 ? -23.131 -2.240 33.600 1.00 59.41 110 LYS A N 1
ATOM 899 C CA . LYS A 1 110 ? -23.647 -2.783 34.859 1.00 59.41 110 LYS A CA 1
ATOM 900 C C . LYS A 1 110 ? -22.590 -2.529 35.935 1.00 59.41 110 LYS A C 1
ATOM 902 O O . LYS A 1 110 ? -21.975 -3.455 36.445 1.00 59.41 110 LYS A O 1
ATOM 907 N N . HIS A 1 111 ? -22.302 -1.256 36.199 1.00 57.16 111 HIS A N 1
ATOM 908 C CA . HIS A 1 111 ? -21.475 -0.882 37.338 1.00 57.16 111 HIS A CA 1
ATOM 909 C C . HIS A 1 111 ? -22.395 -0.790 38.548 1.00 57.16 111 HIS A C 1
ATOM 911 O O . HIS A 1 111 ? -22.827 0.288 38.945 1.00 57.16 111 HIS A O 1
ATOM 917 N N . ASN A 1 112 ? -22.738 -1.953 39.090 1.00 59.56 112 ASN A N 1
ATOM 918 C CA . ASN A 1 112 ? -23.114 -1.998 40.487 1.00 59.56 112 ASN A CA 1
ATOM 919 C C . ASN A 1 112 ? -21.785 -1.921 41.245 1.00 59.56 112 ASN A C 1
ATOM 921 O O . ASN A 1 112 ? -20.825 -2.592 40.867 1.00 59.56 112 ASN A O 1
ATOM 925 N N . ASN A 1 113 ? -21.703 -1.052 42.247 1.00 59.94 113 ASN A N 1
ATOM 926 C CA . ASN A 1 113 ? -20.555 -0.944 43.141 1.00 59.94 113 ASN A CA 1
ATOM 927 C C . ASN A 1 113 ? -20.498 -2.212 44.012 1.00 59.94 113 ASN A C 1
ATOM 929 O O . ASN A 1 113 ? -20.929 -2.217 45.161 1.00 59.94 113 ASN A O 1
ATOM 933 N N . THR A 1 114 ? -20.125 -3.330 43.397 1.00 64.88 114 THR A N 1
ATOM 934 C CA . THR A 1 114 ? -20.164 -4.668 43.977 1.00 64.88 114 THR A CA 1
ATOM 935 C C . THR A 1 114 ? -18.804 -5.312 43.786 1.00 64.88 114 THR A C 1
ATOM 937 O O . THR A 1 114 ? -18.287 -5.350 42.672 1.00 64.88 114 THR A O 1
ATOM 940 N N . GLU A 1 115 ? -18.268 -5.869 44.870 1.00 71.12 115 GLU A N 1
ATOM 941 C CA . GLU A 1 115 ? -16.987 -6.593 44.961 1.00 71.12 115 GLU A CA 1
ATOM 942 C C . GLU A 1 115 ? -16.836 -7.737 43.938 1.00 71.12 115 GLU A C 1
ATOM 944 O O . GLU A 1 115 ? -15.743 -8.250 43.714 1.00 71.12 115 GLU A O 1
ATOM 949 N N . SER A 1 116 ? -17.930 -8.166 43.303 1.00 71.50 116 SER A N 1
ATOM 950 C CA . SER A 1 116 ? -17.923 -9.273 42.359 1.00 71.50 116 SER A CA 1
ATOM 951 C C . SER A 1 116 ? -18.790 -9.008 41.133 1.00 71.50 116 SER A C 1
ATOM 953 O O . SER A 1 116 ? -19.917 -8.528 41.235 1.00 71.50 116 SER A O 1
ATOM 955 N N . TYR A 1 117 ? -18.283 -9.421 39.968 1.00 74.12 117 TYR A N 1
ATOM 956 C CA . TYR A 1 117 ? -19.051 -9.558 38.724 1.00 74.12 117 TYR A CA 1
ATOM 957 C C . TYR A 1 117 ? -19.978 -10.783 38.726 1.00 74.12 117 TYR A C 1
ATOM 959 O O . TYR A 1 117 ? -20.702 -11.015 37.755 1.00 74.12 117 TYR A O 1
ATOM 967 N N . ARG A 1 118 ? -19.941 -11.602 39.786 1.00 76.31 118 ARG A N 1
ATOM 968 C CA . ARG A 1 118 ? -20.719 -12.833 39.877 1.00 76.31 118 ARG A CA 1
ATOM 969 C C . ARG A 1 118 ? -22.208 -12.503 39.941 1.00 76.31 118 ARG A C 1
ATOM 971 O O . ARG A 1 118 ? -22.682 -11.871 40.879 1.00 76.31 118 ARG A O 1
ATOM 978 N N . ILE A 1 119 ? -22.946 -12.965 38.938 1.00 74.25 119 ILE A N 1
ATOM 979 C CA . ILE A 1 119 ? -24.405 -13.000 38.976 1.00 74.25 119 ILE A CA 1
ATOM 980 C C . ILE A 1 119 ? -24.764 -14.208 39.841 1.00 74.25 119 ILE A C 1
ATOM 982 O O . ILE A 1 119 ? -24.403 -15.336 39.505 1.00 74.25 119 ILE A O 1
ATOM 986 N N . ILE A 1 120 ? -25.386 -13.964 40.992 1.00 75.62 120 ILE A N 1
ATOM 987 C CA . ILE A 1 120 ? -25.913 -15.035 41.839 1.00 75.62 120 ILE A CA 1
ATOM 988 C C . ILE A 1 120 ? -27.038 -15.700 41.043 1.00 75.62 120 ILE A C 1
ATOM 990 O O . ILE A 1 120 ? -27.911 -15.010 40.524 1.00 75.62 120 ILE A O 1
ATOM 994 N N . SER A 1 121 ? -26.967 -17.019 40.879 1.00 72.56 121 SER A N 1
ATOM 995 C CA . SER A 1 121 ? -28.042 -17.788 40.258 1.00 72.56 121 SER A CA 1
ATOM 996 C C . SER A 1 121 ? -29.260 -17.762 41.175 1.00 72.56 121 SER A C 1
ATOM 998 O O . SER A 1 121 ? -29.144 -18.161 42.337 1.00 72.56 121 SER A O 1
ATOM 1000 N N . ASP A 1 122 ? -30.407 -17.329 40.658 1.00 74.12 122 ASP A N 1
ATOM 1001 C CA . ASP A 1 122 ? -31.675 -17.477 41.364 1.00 74.12 122 ASP A CA 1
ATOM 1002 C C . ASP A 1 122 ? -31.991 -18.965 41.582 1.00 74.12 122 ASP A C 1
ATOM 1004 O O . ASP A 1 122 ? -31.536 -19.844 40.841 1.00 74.12 122 ASP A O 1
ATOM 1008 N N . HIS A 1 123 ? -32.728 -19.258 42.654 1.00 71.25 123 HIS A N 1
ATOM 1009 C CA . HIS A 1 123 ? -33.129 -20.617 42.998 1.00 71.25 123 HIS A CA 1
ATOM 1010 C C . HIS A 1 123 ? -34.186 -21.079 41.989 1.00 71.25 123 HIS A C 1
ATOM 1012 O O . HIS A 1 123 ? -35.351 -20.706 42.099 1.00 71.25 123 HIS A O 1
ATOM 1018 N N . TYR A 1 124 ? -33.772 -21.848 40.981 1.00 70.25 124 TYR A N 1
ATOM 1019 C CA . TYR A 1 124 ? -34.713 -22.474 40.058 1.00 70.25 124 TYR A CA 1
ATOM 1020 C C . TYR A 1 124 ? -35.558 -23.506 40.825 1.00 70.25 124 TYR A C 1
ATOM 1022 O O . TYR A 1 124 ? -34.985 -24.353 41.523 1.00 70.25 124 TYR A O 1
ATOM 1030 N N . PRO A 1 125 ? -36.899 -23.440 40.750 1.00 76.62 125 PRO A N 1
ATOM 1031 C CA . PRO A 1 125 ? -37.760 -24.462 41.328 1.00 76.62 125 PRO A CA 1
ATOM 1032 C C . PRO A 1 125 ? -37.476 -25.816 40.666 1.00 76.62 125 PRO A C 1
ATOM 1034 O O . PRO A 1 125 ? -37.124 -25.889 39.490 1.00 76.62 125 PRO A O 1
ATOM 1037 N N . LYS A 1 126 ? -37.608 -26.904 41.432 1.00 73.50 126 LYS A N 1
ATOM 1038 C CA . LYS A 1 126 ? -37.296 -28.262 40.952 1.00 73.50 126 LYS A CA 1
ATOM 1039 C C . LYS A 1 126 ? -38.109 -28.647 39.712 1.00 73.50 126 LYS A C 1
ATOM 1041 O O . LYS A 1 126 ? -37.555 -29.304 38.838 1.00 73.50 126 LYS A O 1
ATOM 1046 N N . GLU A 1 127 ? -39.351 -28.176 39.604 1.00 74.56 127 GLU A N 1
ATOM 1047 C CA . GLU A 1 127 ? -40.208 -28.330 38.422 1.00 74.56 127 GLU A CA 1
ATOM 1048 C C . GLU A 1 127 ? -39.554 -27.879 37.104 1.00 74.56 127 GLU A C 1
ATOM 1050 O O . GLU A 1 127 ? -39.751 -28.531 36.080 1.00 74.56 127 GLU A O 1
ATOM 1055 N N . ASP A 1 128 ? -38.724 -26.829 37.108 1.00 70.56 128 ASP A N 1
ATOM 1056 C CA . ASP A 1 128 ? -38.052 -26.349 35.888 1.00 70.56 128 ASP A CA 1
ATOM 1057 C C . ASP A 1 128 ? -36.951 -27.318 35.418 1.00 70.56 128 ASP A C 1
ATOM 1059 O O . ASP A 1 128 ? -36.555 -27.315 34.253 1.00 70.56 128 ASP A O 1
ATOM 1063 N N . MET A 1 129 ? -36.472 -28.196 36.308 1.00 74.75 129 MET A N 1
ATOM 1064 C CA . MET A 1 129 ? -35.517 -29.255 35.967 1.00 74.75 129 MET A CA 1
ATOM 1065 C C . MET A 1 129 ? -36.202 -30.488 35.360 1.00 74.75 129 MET A C 1
ATOM 1067 O O . MET A 1 129 ? -35.524 -31.319 34.753 1.00 74.75 129 MET A O 1
ATOM 1071 N N . GLU A 1 130 ? -37.525 -30.620 35.503 1.00 81.38 130 GLU A N 1
ATOM 1072 C CA . GLU A 1 130 ? -38.294 -31.738 34.941 1.00 81.38 130 GLU A CA 1
ATOM 1073 C C . GLU A 1 130 ? -38.620 -31.538 33.454 1.00 81.38 130 GLU A C 1
ATOM 1075 O O . GLU A 1 130 ? -38.877 -32.511 32.740 1.00 81.38 130 GLU A O 1
ATOM 1080 N N . ARG A 1 131 ? -38.574 -30.294 32.956 1.00 76.50 131 ARG A N 1
ATOM 1081 C CA . ARG A 1 131 ? -38.775 -29.960 31.536 1.00 76.50 131 ARG A CA 1
ATOM 1082 C C . ARG A 1 131 ? -37.693 -28.999 31.037 1.00 76.50 131 ARG A C 1
ATOM 1084 O O . ARG A 1 131 ? -37.933 -27.802 30.938 1.00 76.50 131 ARG A O 1
ATOM 1091 N N . PRO A 1 132 ? -36.504 -29.521 30.696 1.00 68.50 132 PRO A N 1
ATOM 1092 C CA . PRO A 1 132 ? -35.355 -28.698 30.319 1.00 68.50 132 PRO A CA 1
ATOM 1093 C C . PRO A 1 132 ? -35.447 -28.054 28.918 1.00 68.50 132 PRO A C 1
ATOM 1095 O O . PRO A 1 132 ? -34.482 -27.412 28.502 1.00 68.50 132 PRO A O 1
ATOM 1098 N N . PHE A 1 133 ? -36.563 -28.223 28.191 1.00 70.25 133 PHE A N 1
ATOM 1099 C CA . PHE A 1 133 ? -36.799 -27.686 26.844 1.00 70.25 133 PHE A CA 1
ATOM 1100 C C . PHE A 1 133 ? -38.198 -27.079 26.723 1.00 70.25 133 PHE A C 1
ATOM 1102 O O . PHE A 1 133 ? -39.161 -27.757 27.157 1.00 70.25 133 PHE A O 1
#

Sequence (133 aa):
MNQNPKPDETELRKFALLSGFIVVLLFGILIPWIFEIKAPLWLWVIALCFILWGAILPMSLERIYLLWIKIGIILSKITTLIVLGLFFYLVLFPVGIIMRFTGHVLMRKKHNNTESYRIISDHYPKEDMERPF

Foldseek 3Di:
DDDDVFDDPVVLVVVLVVVLVVLCCVLVPVVCVVPVDPRPVVSVVVSVVSSCVSPPCSPVVRVVVVVVVVVVVVVVVVVVVVVVVCCCVVPVVVVVVVCVVVVPDPDPPPPDVDPDPDDDDDDDPVVCVVDVD